Protein AF-A0A377DHK6-F1 (afdb_monomer_lite)

pLDDT: mean 82.57, std 10.31, range [42.84, 93.19]

Secondary structure (DSSP, 8-state):
-----HHHHHHHHTTS---TT--HHHHHHH-THHHHHHHH-HHHHHHHHHHHHHTT---S----TTEEEE-SS-GGGT--EE--TTS-S-EESS-HHHHHHTTPEEEE----HHHHHHHHHHHHHHHHHSS---GGG-----TT-

Organism: Escherichia coli (NCBI:txid562)

InterPro domains:
  IPR004805 Error-prone DNA polymerase/DNA polymerase III subunit alpha DnaE/PolC [PTHR32294] (2-135)
  IPR011708 Bacterial DNA polymerase III, alpha subunit, NTPase domain [PF07733] (2-111)
  IPR041931 Bacterial DNA polymerase III alpha subunit, thumb domain [G3DSA:1.10.10.1600] (1-63)

Structure (mmCIF, N/CA/C/O backbone):
data_AF-A0A377DHK6-F1
#
_entry.id   AF-A0A377DHK6-F1
#
loop_
_atom_site.group_PDB
_atom_site.id
_atom_site.type_symbol
_atom_site.label_atom_id
_atom_site.label_alt_id
_atom_site.label_comp_id
_atom_site.label_asym_id
_atom_site.label_entity_id
_atom_site.label_seq_id
_atom_site.pdbx_PDB_ins_code
_atom_site.Cartn_x
_atom_site.Cartn_y
_atom_site.Cartn_z
_atom_site.occupancy
_atom_site.B_iso_or_equiv
_atom_site.auth_seq_id
_atom_site.auth_comp_id
_atom_site.auth_asym_id
_atom_site.auth_atom_id
_atom_site.pdbx_PDB_model_num
ATOM 1 N N . MET A 1 1 ? -8.309 16.934 11.708 1.00 63.34 1 MET A N 1
ATOM 2 C CA . MET A 1 1 ? -9.734 16.540 11.717 1.00 63.34 1 MET A CA 1
ATOM 3 C C . MET A 1 1 ? -10.319 16.419 13.127 1.00 63.34 1 MET A C 1
ATOM 5 O O . MET A 1 1 ? -11.482 16.742 13.258 1.00 63.34 1 MET A O 1
ATOM 9 N N . LEU A 1 2 ? -9.555 16.073 14.177 1.00 72.62 2 LEU A N 1
ATOM 10 C CA . LEU A 1 2 ? -10.023 16.166 15.582 1.00 72.62 2 LEU A CA 1
ATOM 11 C C . LEU A 1 2 ? -9.327 17.263 16.418 1.00 72.62 2 LEU A C 1
ATOM 13 O O . LEU A 1 2 ? -9.644 17.461 17.578 1.00 72.62 2 LEU A O 1
ATOM 17 N N . GLY A 1 3 ? -8.380 18.004 15.835 1.00 78.56 3 GLY A N 1
ATOM 18 C CA . GLY A 1 3 ? -7.722 19.134 16.505 1.00 78.56 3 GLY A CA 1
ATOM 19 C C . GLY A 1 3 ? -6.631 18.760 17.517 1.00 78.56 3 GLY A C 1
ATOM 20 O O . GLY A 1 3 ? -5.966 19.663 18.016 1.00 78.56 3 GLY A O 1
ATOM 21 N N . HIS A 1 4 ? -6.389 17.471 17.781 1.00 85.56 4 HIS A N 1
ATOM 22 C CA . HIS A 1 4 ? -5.339 17.061 18.717 1.00 85.56 4 HIS A CA 1
ATOM 23 C C . HIS A 1 4 ? -3.921 17.411 18.219 1.00 85.56 4 HIS A C 1
ATOM 25 O O . HIS A 1 4 ? -3.636 17.292 17.019 1.00 85.56 4 HIS A O 1
ATOM 31 N N . PRO A 1 5 ? -2.999 17.777 19.131 1.00 86.50 5 PRO A N 1
ATOM 32 C CA . PRO A 1 5 ? -1.587 17.961 18.811 1.00 86.50 5 PRO A CA 1
ATOM 33 C C . PRO A 1 5 ? -0.941 16.673 18.287 1.00 86.50 5 PRO A C 1
ATOM 35 O O . PRO A 1 5 ? -1.282 15.574 18.725 1.00 86.50 5 PRO A O 1
ATOM 38 N N . TYR A 1 6 ? 0.074 16.801 17.426 1.00 84.06 6 TYR A N 1
ATOM 39 C CA . TYR A 1 6 ? 0.804 15.651 16.871 1.00 84.06 6 TYR A CA 1
ATOM 40 C C . TYR A 1 6 ? 1.307 14.689 17.959 1.00 84.06 6 TYR A C 1
ATOM 42 O O . TYR A 1 6 ? 1.114 13.484 17.850 1.00 84.06 6 TYR A O 1
ATOM 50 N N . GLY A 1 7 ? 1.879 15.215 19.050 1.00 87.44 7 GLY A N 1
ATOM 51 C CA . GLY A 1 7 ? 2.410 14.393 20.144 1.00 87.44 7 GLY A CA 1
ATOM 52 C C . GLY A 1 7 ? 1.355 13.591 20.917 1.00 87.44 7 GLY A C 1
ATOM 53 O O . GLY A 1 7 ? 1.693 12.596 21.554 1.00 87.44 7 GLY A O 1
ATOM 54 N N . PHE A 1 8 ? 0.081 13.991 20.868 1.00 87.44 8 PHE A N 1
ATOM 55 C CA . PHE A 1 8 ? -1.012 13.193 21.426 1.00 87.44 8 PHE A CA 1
ATOM 56 C C . PHE A 1 8 ? -1.277 11.968 20.545 1.00 87.44 8 PHE A C 1
ATOM 58 O O . PHE A 1 8 ? -1.217 10.839 21.024 1.00 87.44 8 PHE A O 1
ATOM 65 N N . VAL A 1 9 ? -1.461 12.187 19.240 1.00 87.56 9 VAL A N 1
ATOM 66 C CA . VAL A 1 9 ? -1.760 11.119 18.272 1.00 87.56 9 VAL A CA 1
ATOM 67 C C . VAL A 1 9 ? -0.579 10.157 18.103 1.00 87.56 9 VAL A C 1
ATOM 69 O O . VAL A 1 9 ? -0.779 8.948 18.043 1.00 87.56 9 VAL A O 1
ATOM 72 N N . ASP A 1 10 ? 0.652 10.674 18.083 1.00 89.62 10 ASP A N 1
ATOM 73 C CA . ASP A 1 10 ? 1.888 9.887 17.951 1.00 89.62 10 ASP A CA 1
ATOM 74 C C . ASP A 1 10 ? 2.115 8.927 19.129 1.00 89.62 10 ASP A C 1
ATOM 76 O O . ASP A 1 10 ? 2.662 7.839 18.968 1.00 89.62 10 ASP A O 1
ATOM 80 N N . ARG A 1 11 ? 1.668 9.304 20.332 1.00 89.31 11 ARG A N 1
ATOM 81 C CA . ARG A 1 11 ? 1.752 8.432 21.509 1.00 89.31 11 ARG A CA 1
ATOM 82 C C . ARG A 1 11 ? 0.839 7.219 21.373 1.00 89.31 11 ARG A C 1
ATOM 84 O O . ARG A 1 11 ? 1.250 6.120 21.717 1.00 89.31 11 ARG A O 1
ATOM 91 N N . ILE A 1 12 ? -0.371 7.429 20.855 1.00 89.75 12 ILE A N 1
ATOM 92 C CA . ILE A 1 12 ? -1.364 6.369 20.654 1.00 89.75 12 ILE A CA 1
ATOM 93 C C . ILE A 1 12 ? -0.943 5.471 19.483 1.00 89.75 12 ILE A C 1
ATOM 95 O O . ILE A 1 12 ? -1.024 4.252 19.585 1.00 89.75 12 ILE A O 1
ATOM 99 N N . SER A 1 13 ? -0.436 6.044 18.384 1.00 89.62 13 SER A N 1
ATOM 100 C CA . SER A 1 13 ? -0.034 5.261 17.206 1.00 89.62 13 SER A CA 1
ATOM 101 C C . SER A 1 13 ? 1.123 4.298 17.483 1.00 89.62 13 SER A C 1
ATOM 103 O O . SER A 1 13 ? 1.161 3.221 16.897 1.00 89.62 13 SER A O 1
ATOM 105 N N . LYS A 1 14 ? 2.036 4.645 18.399 1.00 91.50 14 LYS A N 1
ATOM 106 C CA . LYS A 1 14 ? 3.156 3.783 18.819 1.00 91.50 14 LYS A CA 1
ATOM 107 C C . LYS A 1 14 ? 2.740 2.538 19.601 1.00 91.50 14 LYS A C 1
ATOM 109 O O . LYS A 1 14 ? 3.544 1.619 19.703 1.00 91.50 14 LYS A O 1
ATOM 114 N N . LEU A 1 15 ? 1.523 2.515 20.144 1.00 90.31 15 LEU A N 1
ATOM 115 C CA . LEU A 1 15 ? 0.963 1.343 20.823 1.00 90.31 15 LEU A CA 1
ATOM 116 C C . LEU A 1 15 ? 0.410 0.308 19.833 1.00 90.31 15 LEU A C 1
ATOM 118 O O . LEU A 1 15 ? 0.149 -0.826 20.217 1.00 90.31 15 LEU A O 1
ATOM 122 N N . ILE A 1 16 ? 0.226 0.673 18.559 1.00 91.25 16 ILE A N 1
ATOM 123 C CA . ILE A 1 16 ? -0.193 -0.269 17.521 1.00 91.25 16 ILE A CA 1
ATOM 124 C C . ILE A 1 16 ? 1.032 -1.084 17.076 1.00 91.25 16 ILE A C 1
ATOM 126 O O . ILE A 1 16 ? 1.995 -0.489 16.577 1.00 91.25 16 ILE A O 1
ATOM 130 N N . PRO A 1 17 ? 1.026 -2.424 17.209 1.00 90.00 17 PRO A N 1
ATOM 131 C CA . PRO A 1 17 ? 2.187 -3.218 16.828 1.00 90.00 17 PRO A CA 1
ATOM 132 C C . PRO A 1 17 ? 2.441 -3.182 15.304 1.00 90.00 17 PRO A C 1
ATOM 134 O O . PRO A 1 17 ? 1.503 -3.020 14.516 1.00 90.00 17 PRO A O 1
ATOM 137 N N . PRO A 1 18 ? 3.705 -3.318 14.858 1.00 88.62 18 PRO A N 1
ATOM 138 C CA . PRO A 1 18 ? 4.111 -3.043 13.477 1.00 88.62 18 PRO A CA 1
ATOM 139 C C . PRO A 1 18 ? 3.826 -4.179 12.475 1.00 88.62 18 PRO A C 1
ATOM 141 O O . PRO A 1 18 ? 4.362 -4.152 11.364 1.00 88.62 18 PRO A O 1
ATOM 144 N N . ASP A 1 19 ? 3.032 -5.191 12.833 1.00 87.31 19 ASP A N 1
ATOM 145 C CA . ASP A 1 19 ? 2.834 -6.366 11.983 1.00 87.31 19 ASP A CA 1
ATOM 146 C C . ASP A 1 19 ? 2.132 -6.027 10.651 1.00 87.31 19 ASP A C 1
ATOM 148 O O . ASP A 1 19 ? 1.126 -5.306 10.622 1.00 87.31 19 ASP A O 1
ATOM 152 N N . PRO A 1 20 ? 2.600 -6.576 9.513 1.00 83.38 20 PRO A N 1
ATOM 153 C CA . PRO A 1 20 ? 1.884 -6.464 8.249 1.00 83.38 20 PRO A CA 1
ATOM 154 C C . PRO A 1 20 ? 0.461 -7.031 8.359 1.00 83.38 20 PRO A C 1
ATOM 156 O O . PRO A 1 20 ? 0.260 -8.165 8.791 1.00 83.38 20 PRO A O 1
ATOM 159 N N . GLY A 1 21 ? -0.540 -6.253 7.940 1.00 83.00 21 GLY A N 1
ATOM 160 C CA . GLY A 1 21 ? -1.948 -6.650 8.077 1.00 83.00 21 GLY A CA 1
ATOM 161 C C . GLY A 1 21 ? -2.491 -6.531 9.507 1.00 83.00 21 GLY A C 1
ATOM 162 O O . GLY A 1 21 ? -3.418 -7.268 9.877 1.00 83.00 21 GLY A O 1
ATOM 163 N N . MET A 1 22 ? -1.903 -5.638 10.311 1.00 90.00 22 MET A N 1
ATOM 164 C CA . MET A 1 22 ? -2.448 -5.228 11.601 1.00 90.00 22 MET A CA 1
ATOM 165 C C . MET A 1 22 ? -3.835 -4.598 11.437 1.00 90.00 22 MET A C 1
ATOM 167 O O . MET A 1 22 ? -4.078 -3.836 10.501 1.00 90.00 22 MET A O 1
ATOM 171 N N . THR A 1 23 ? -4.725 -4.911 12.374 1.00 91.88 23 THR A N 1
ATOM 172 C CA . THR A 1 23 ? -6.044 -4.288 12.514 1.00 91.88 23 THR A CA 1
ATOM 173 C C . THR A 1 23 ? -6.222 -3.809 13.948 1.00 91.88 23 THR A C 1
ATOM 175 O O . THR A 1 23 ? -5.558 -4.307 14.857 1.00 91.88 23 THR A O 1
ATOM 178 N N . LEU A 1 24 ? -7.140 -2.876 14.184 1.00 90.25 24 LEU A N 1
ATOM 179 C CA . LEU A 1 24 ? -7.470 -2.379 15.516 1.00 90.25 24 LEU A CA 1
ATOM 180 C C . LEU A 1 24 ? -7.942 -3.513 16.429 1.00 90.25 24 LEU A C 1
ATOM 182 O O . LEU A 1 24 ? -7.587 -3.525 17.600 1.00 90.25 24 LEU A O 1
ATOM 186 N N . ALA A 1 25 ? -8.676 -4.499 15.905 1.00 90.88 25 ALA A N 1
ATOM 187 C CA . ALA A 1 25 ? -9.071 -5.678 16.678 1.00 90.88 25 ALA A CA 1
ATOM 188 C C . ALA A 1 25 ? -7.851 -6.470 17.188 1.00 90.88 25 ALA A C 1
ATOM 190 O O . ALA A 1 25 ? -7.747 -6.732 18.381 1.00 90.88 25 ALA A O 1
ATOM 191 N N . LYS A 1 26 ? -6.889 -6.773 16.305 1.00 91.44 26 LYS A N 1
ATOM 192 C CA . LYS A 1 26 ? -5.652 -7.476 16.684 1.00 91.44 26 LYS A CA 1
ATOM 193 C C . LYS A 1 26 ? -4.786 -6.644 17.627 1.00 91.44 26 LYS A C 1
ATOM 195 O O . LYS A 1 26 ? -4.204 -7.187 18.557 1.00 91.44 26 LYS A O 1
ATOM 200 N N . ALA A 1 27 ? -4.715 -5.333 17.403 1.00 92.19 27 ALA A N 1
ATOM 201 C CA . ALA A 1 27 ? -3.949 -4.434 18.254 1.00 92.19 27 ALA A CA 1
ATOM 202 C C . ALA A 1 27 ? -4.494 -4.431 19.692 1.00 92.19 27 ALA A C 1
ATOM 204 O O . ALA A 1 27 ? -3.711 -4.538 20.629 1.00 92.19 27 ALA A O 1
ATOM 205 N N . PHE A 1 28 ? -5.821 -4.397 19.868 1.00 92.44 28 PHE A N 1
ATOM 206 C CA . PHE A 1 28 ? -6.471 -4.457 21.185 1.00 92.44 28 PHE A CA 1
ATOM 207 C C . PHE A 1 28 ? -6.230 -5.776 21.934 1.00 92.44 28 PHE A C 1
ATOM 209 O O . PHE A 1 28 ? -6.220 -5.777 23.161 1.00 92.44 28 PHE A O 1
ATOM 216 N N . GLU A 1 29 ? -6.047 -6.887 21.219 1.00 92.31 29 GLU A N 1
ATOM 217 C CA . GLU A 1 29 ? -5.689 -8.176 21.827 1.00 92.31 29 GLU A CA 1
ATOM 218 C C . GLU A 1 29 ? -4.194 -8.263 22.173 1.00 92.31 29 GLU A C 1
ATOM 220 O O . GLU A 1 29 ? -3.822 -8.922 23.143 1.00 92.31 29 GLU A O 1
ATOM 225 N N . ALA A 1 30 ? -3.337 -7.609 21.385 1.00 91.12 30 ALA A N 1
ATOM 226 C CA . ALA A 1 30 ? -1.885 -7.690 21.515 1.00 91.12 30 ALA A CA 1
ATOM 227 C C . ALA A 1 30 ? -1.287 -6.689 22.520 1.00 91.12 30 ALA A C 1
ATOM 229 O O . ALA A 1 30 ? -0.279 -7.006 23.150 1.00 91.12 30 ALA A O 1
ATOM 230 N N . GLU A 1 31 ? -1.878 -5.499 22.671 1.00 92.50 31 GLU A N 1
ATOM 231 C CA . GLU A 1 31 ? -1.394 -4.438 23.563 1.00 92.50 31 GLU A CA 1
ATOM 232 C C . GLU A 1 31 ? -2.435 -4.126 24.655 1.00 92.50 31 GLU A C 1
ATOM 234 O O . GLU A 1 31 ? -3.411 -3.418 24.390 1.00 92.50 31 GLU A O 1
ATOM 239 N N . PRO A 1 32 ? -2.231 -4.606 25.898 1.00 91.50 32 PRO A N 1
ATOM 240 C CA . PRO A 1 32 ? -3.147 -4.374 27.018 1.00 91.50 32 PRO A CA 1
ATOM 241 C C . PRO A 1 32 ? -3.370 -2.896 27.362 1.00 91.50 32 PRO A C 1
ATOM 243 O O . PRO A 1 32 ? -4.437 -2.546 27.862 1.00 91.50 32 PRO A O 1
ATOM 246 N N . GLN A 1 33 ? -2.410 -2.013 27.058 1.00 91.94 33 GLN A N 1
ATOM 247 C CA . GLN A 1 33 ? -2.572 -0.576 27.295 1.00 91.94 33 GLN A CA 1
ATOM 248 C C . GLN A 1 33 ? -3.651 0.052 26.406 1.00 91.94 33 GLN A C 1
ATOM 250 O O . GLN A 1 33 ? -4.223 1.063 26.798 1.00 91.94 33 GLN A O 1
ATOM 255 N N . LEU A 1 34 ? -3.952 -0.514 25.227 1.00 91.56 34 LEU A N 1
ATOM 256 C CA . LEU A 1 34 ? -4.963 0.037 24.314 1.00 91.56 34 LEU A CA 1
ATOM 257 C C . LEU A 1 34 ? -6.381 0.003 24.914 1.00 91.56 34 LEU A C 1
ATOM 259 O O . LEU A 1 34 ? -7.026 1.054 24.919 1.00 91.56 34 LEU A O 1
ATOM 263 N N . PRO A 1 35 ? -6.873 -1.132 25.455 1.00 93.06 35 PRO A N 1
ATOM 264 C CA . PRO A 1 35 ? -8.108 -1.158 26.235 1.00 93.06 35 PRO A CA 1
ATOM 265 C C . PRO A 1 35 ? -8.109 -0.187 27.422 1.00 93.06 35 PRO A C 1
ATOM 267 O O . PRO A 1 35 ? -9.113 0.481 27.656 1.00 93.06 35 PRO A O 1
ATOM 270 N N . GLU A 1 36 ? -6.994 -0.076 28.151 1.00 93.19 36 GLU A N 1
ATOM 271 C CA . GLU A 1 36 ? -6.901 0.799 29.327 1.00 93.19 36 GLU A CA 1
ATOM 272 C C . GLU A 1 36 ? -7.093 2.273 28.956 1.00 93.19 36 GLU A C 1
ATOM 274 O O . GLU A 1 36 ? -7.918 2.958 29.559 1.00 93.19 36 GLU A O 1
ATOM 279 N N . ILE A 1 37 ? -6.383 2.763 27.934 1.00 92.56 37 ILE A N 1
ATOM 280 C CA . ILE A 1 37 ? -6.517 4.158 27.489 1.00 92.56 37 ILE A CA 1
ATOM 281 C C . ILE A 1 37 ? -7.845 4.424 26.777 1.00 92.56 37 ILE A C 1
ATOM 283 O O . ILE A 1 37 ? -8.326 5.552 26.802 1.00 92.56 37 ILE A O 1
ATOM 287 N N . TYR A 1 38 ? -8.440 3.404 26.153 1.00 93.00 38 TYR A N 1
ATOM 288 C CA . TYR A 1 38 ? -9.746 3.515 25.505 1.00 93.00 38 TYR A CA 1
ATOM 289 C C . TYR A 1 38 ? -10.867 3.754 26.523 1.00 93.00 38 TYR A C 1
ATOM 291 O O . TYR A 1 38 ? -11.769 4.545 26.260 1.00 93.00 38 TYR A O 1
ATOM 299 N N . GLU A 1 39 ? -10.805 3.103 27.687 1.00 92.69 39 GLU A N 1
ATOM 300 C CA . GLU A 1 39 ? -11.787 3.300 28.760 1.00 92.69 39 GLU A CA 1
ATOM 301 C C . GLU A 1 39 ? -11.460 4.507 29.655 1.00 92.69 39 GLU A C 1
ATOM 303 O O . GLU A 1 39 ? -12.364 5.110 30.232 1.00 92.69 39 GLU A O 1
ATOM 308 N N . ALA A 1 40 ? -10.180 4.873 29.785 1.00 92.56 40 ALA A N 1
ATOM 309 C CA . ALA A 1 40 ? -9.750 5.965 30.658 1.00 92.56 40 ALA A CA 1
ATOM 310 C C . ALA A 1 40 ? -9.899 7.367 30.040 1.00 92.56 40 ALA A C 1
ATOM 312 O O . ALA A 1 40 ? -10.007 8.341 30.786 1.00 92.56 40 ALA A O 1
ATOM 313 N N . ASP A 1 41 ? -9.875 7.488 28.709 1.00 91.94 41 ASP A N 1
ATOM 314 C CA . ASP A 1 41 ? -9.816 8.774 28.009 1.00 91.94 41 ASP A CA 1
ATOM 315 C C . ASP A 1 41 ? -10.868 8.861 26.883 1.00 91.94 41 ASP A C 1
ATOM 317 O O . ASP A 1 41 ? -10.805 8.165 25.866 1.00 91.94 41 ASP A O 1
ATOM 321 N N . GLU A 1 42 ? -11.843 9.759 27.056 1.00 91.44 42 GLU A N 1
ATOM 322 C CA . GLU A 1 42 ? -12.922 10.009 26.088 1.00 91.44 42 GLU A CA 1
ATOM 323 C C . GLU A 1 42 ? -12.407 10.540 24.734 1.00 91.44 42 GLU A C 1
ATOM 325 O O . GLU A 1 42 ? -12.994 10.240 23.691 1.00 91.44 42 GLU A O 1
ATOM 330 N N . GLU A 1 43 ? -11.295 11.286 24.704 1.00 89.06 43 GLU A N 1
ATOM 331 C CA . GLU A 1 43 ? -10.686 11.739 23.446 1.00 89.06 43 GLU A CA 1
ATOM 332 C C . GLU A 1 43 ? -10.093 10.550 22.675 1.00 89.06 43 GLU A C 1
ATOM 334 O O . GLU A 1 43 ? -10.267 10.436 21.456 1.00 89.06 43 GLU A O 1
ATOM 339 N N . VAL A 1 44 ? -9.438 9.623 23.383 1.00 90.38 44 VAL A N 1
ATOM 340 C CA . VAL A 1 44 ? -8.890 8.389 22.795 1.00 90.38 44 VAL A CA 1
ATOM 341 C C . VAL A 1 44 ? -10.009 7.490 22.281 1.00 90.38 44 VAL A C 1
ATOM 343 O O . VAL A 1 44 ? -9.920 6.964 21.168 1.00 90.38 44 VAL A O 1
ATOM 346 N N . LYS A 1 45 ? -11.092 7.358 23.048 1.00 92.56 45 LYS A N 1
ATOM 347 C CA . LYS A 1 45 ? -12.282 6.604 22.657 1.00 92.56 45 LYS A CA 1
ATOM 348 C C . LYS A 1 45 ? -12.890 7.118 21.356 1.00 92.56 45 LYS A C 1
ATOM 350 O O . LYS A 1 45 ? -13.058 6.347 20.410 1.00 92.56 45 LYS A O 1
ATOM 355 N N . ALA A 1 46 ? -13.132 8.427 21.266 1.00 90.56 46 ALA A N 1
ATOM 356 C CA . ALA A 1 46 ? -13.666 9.058 20.061 1.00 90.56 46 ALA A CA 1
ATOM 357 C C . ALA A 1 46 ? -12.747 8.861 18.842 1.00 90.56 46 ALA A C 1
ATOM 359 O O . ALA A 1 46 ? -13.221 8.602 17.730 1.00 90.56 46 ALA A O 1
ATOM 360 N N . LEU A 1 47 ? -11.428 8.942 19.046 1.00 90.19 47 LEU A N 1
ATOM 361 C CA . LEU A 1 47 ? -10.433 8.702 18.003 1.00 90.19 47 LEU A CA 1
ATOM 362 C C . LEU A 1 47 ? -10.482 7.254 17.498 1.00 90.19 47 LEU A C 1
ATOM 364 O O . LEU A 1 47 ? -10.531 7.034 16.285 1.00 90.19 47 LEU A O 1
ATOM 368 N N . ILE A 1 48 ? -10.490 6.273 18.403 1.00 90.56 48 ILE A N 1
ATOM 369 C CA . ILE A 1 48 ? -10.483 4.847 18.053 1.00 90.56 48 ILE A CA 1
ATOM 370 C C . ILE A 1 48 ? -11.807 4.430 17.407 1.00 90.56 48 ILE A C 1
ATOM 372 O O . ILE A 1 48 ? -11.796 3.706 16.411 1.00 90.56 48 ILE A O 1
ATOM 376 N N . ASP A 1 49 ? -12.944 4.919 17.895 1.00 91.00 49 ASP A N 1
ATOM 377 C CA . ASP A 1 49 ? -14.251 4.619 17.305 1.00 91.00 49 ASP A CA 1
ATOM 378 C C . ASP A 1 49 ? -14.374 5.167 15.879 1.00 91.00 49 ASP A C 1
ATOM 380 O O . ASP A 1 49 ? -14.951 4.518 15.000 1.00 91.00 49 ASP A O 1
ATOM 384 N N . MET A 1 50 ? -13.792 6.340 15.615 1.00 87.88 50 MET A N 1
ATOM 385 C CA . MET A 1 50 ? -13.709 6.870 14.258 1.00 87.88 50 MET A CA 1
ATOM 386 C C . MET A 1 50 ? -12.740 6.053 13.395 1.00 87.88 50 MET A C 1
ATOM 388 O O . MET A 1 50 ? -13.049 5.755 12.241 1.00 87.88 50 MET A O 1
ATOM 392 N N . ALA A 1 51 ? -11.595 5.647 13.950 1.00 88.81 51 ALA A N 1
ATOM 393 C CA . ALA A 1 51 ? -10.619 4.817 13.251 1.00 88.81 51 ALA A CA 1
ATOM 394 C C . ALA A 1 51 ? -11.206 3.453 12.850 1.00 88.81 51 ALA A C 1
ATOM 396 O O . ALA A 1 51 ? -11.004 3.026 11.718 1.00 88.81 51 ALA A O 1
ATOM 397 N N . ARG A 1 52 ? -12.019 2.820 13.709 1.00 88.94 52 ARG A N 1
ATOM 398 C CA . ARG A 1 52 ? -12.729 1.560 13.405 1.00 88.94 52 ARG A CA 1
ATOM 399 C C . ARG A 1 52 ? -13.655 1.674 12.197 1.00 88.94 52 ARG A C 1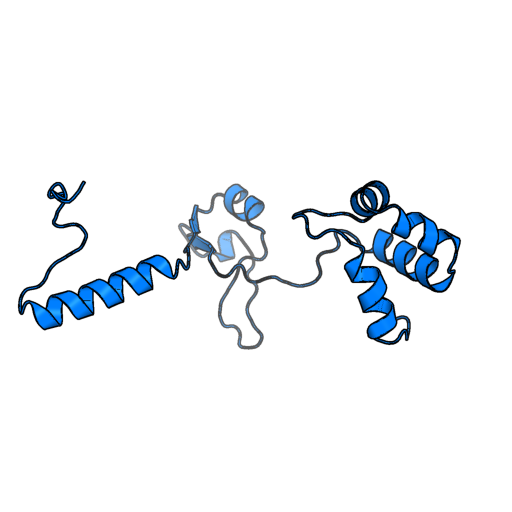
ATOM 401 O O . ARG A 1 52 ? -13.756 0.735 11.420 1.00 88.94 52 ARG A O 1
ATOM 408 N N . LYS A 1 53 ? -14.312 2.822 12.007 1.00 87.94 53 LYS A N 1
ATOM 409 C CA . LYS A 1 53 ? -15.187 3.058 10.843 1.00 87.94 53 LYS A CA 1
ATOM 410 C C . LYS A 1 53 ? -14.414 3.275 9.542 1.00 87.94 53 LYS A C 1
ATOM 412 O O . LYS A 1 53 ? -14.985 3.117 8.469 1.00 87.94 53 LYS A O 1
ATOM 417 N N . LEU A 1 54 ? -13.152 3.690 9.639 1.00 86.44 54 LEU A N 1
ATOM 418 C CA . LEU A 1 54 ? -12.286 3.995 8.498 1.00 86.44 54 LEU A CA 1
ATOM 419 C C . LEU A 1 54 ? -11.256 2.892 8.218 1.00 86.44 54 LEU A C 1
ATOM 421 O O . LEU A 1 54 ? -10.543 2.961 7.215 1.00 86.44 54 LEU A O 1
ATOM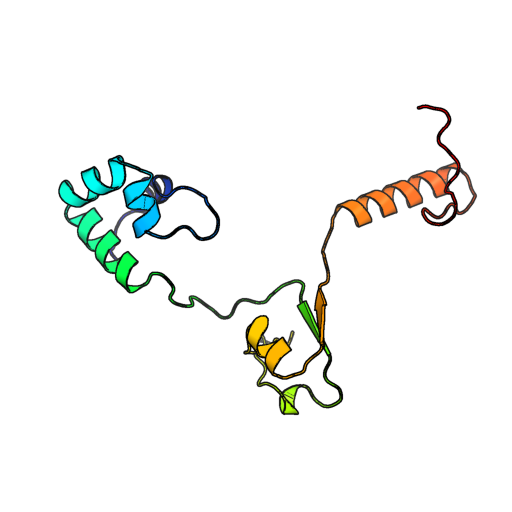 425 N N . GLU A 1 55 ? -11.159 1.884 9.082 1.00 88.38 55 GLU A N 1
ATOM 426 C CA . GLU A 1 55 ? -10.278 0.743 8.883 1.00 88.38 55 GLU A CA 1
ATOM 427 C C . GLU A 1 55 ? -10.652 -0.002 7.595 1.00 88.38 55 GLU A C 1
ATOM 429 O O . GLU A 1 55 ? -11.813 -0.315 7.344 1.00 88.38 55 GLU A O 1
ATOM 434 N N . GLY A 1 56 ? -9.653 -0.258 6.749 1.00 79.94 56 GLY A N 1
ATOM 435 C CA . GLY A 1 56 ? -9.845 -0.921 5.457 1.00 79.94 56 GLY A CA 1
ATOM 436 C C . GLY A 1 56 ? -10.324 -0.010 4.321 1.00 79.94 56 GLY A C 1
ATOM 437 O O . GLY A 1 56 ? -10.437 -0.478 3.190 1.00 79.94 56 GLY A O 1
ATOM 438 N N . VAL A 1 57 ? -10.557 1.284 4.564 1.00 84.00 57 VAL A N 1
ATOM 439 C CA . VAL A 1 57 ? -10.937 2.224 3.499 1.00 84.00 57 VAL A CA 1
ATOM 440 C C . VAL A 1 57 ? -9.724 2.573 2.631 1.00 84.00 57 VAL A C 1
ATOM 442 O O . VAL A 1 57 ? -8.656 2.947 3.123 1.00 84.00 57 VAL A O 1
ATOM 445 N N . THR A 1 58 ? -9.892 2.488 1.310 1.00 75.69 58 THR A N 1
ATOM 446 C CA . THR A 1 58 ? -8.859 2.863 0.340 1.00 75.69 58 THR A CA 1
ATOM 447 C C . THR A 1 58 ? -8.570 4.362 0.426 1.00 75.69 58 THR A C 1
ATOM 449 O O . THR A 1 58 ? -9.441 5.192 0.180 1.00 75.69 58 THR A O 1
ATOM 452 N N . ARG A 1 59 ? -7.331 4.718 0.781 1.00 73.12 59 ARG A N 1
ATOM 453 C CA . ARG A 1 59 ? -6.951 6.112 1.054 1.00 73.12 59 ARG A CA 1
ATOM 454 C C . ARG A 1 59 ? -6.737 6.944 -0.206 1.00 73.12 59 ARG A C 1
ATOM 456 O O . ARG A 1 59 ? -7.192 8.073 -0.245 1.00 73.12 59 ARG A O 1
ATOM 463 N N . ASN A 1 60 ? -5.998 6.417 -1.180 1.00 69.81 60 ASN A N 1
ATOM 464 C CA . ASN A 1 60 ? -5.603 7.102 -2.414 1.00 69.81 60 ASN A CA 1
ATOM 465 C C . ASN A 1 60 ? -5.318 6.062 -3.507 1.00 69.81 60 ASN A C 1
ATOM 467 O O . ASN A 1 60 ? -5.029 4.905 -3.194 1.00 69.81 60 ASN A O 1
ATOM 471 N N . ALA A 1 61 ? -5.303 6.491 -4.772 1.00 66.38 61 ALA A N 1
ATOM 472 C CA . ALA A 1 61 ? -4.753 5.691 -5.863 1.00 66.38 61 ALA A CA 1
ATOM 473 C C . ALA A 1 61 ? -3.244 5.473 -5.634 1.00 66.38 61 ALA A C 1
ATOM 475 O O . ALA A 1 61 ? -2.442 6.406 -5.713 1.00 66.38 61 ALA A O 1
ATOM 476 N N . GLY A 1 62 ? -2.855 4.244 -5.294 1.00 60.91 62 GLY A N 1
ATOM 477 C CA . GLY A 1 62 ? -1.460 3.865 -5.092 1.00 60.91 62 GLY A CA 1
ATOM 478 C C . GLY A 1 62 ? -0.816 3.424 -6.403 1.00 60.91 62 GLY A C 1
ATOM 479 O O . GLY A 1 62 ? -1.289 2.488 -7.040 1.00 60.91 62 GLY A O 1
ATOM 480 N N . LYS A 1 63 ? 0.295 4.055 -6.800 1.00 64.31 63 LYS A N 1
ATOM 481 C CA . LYS A 1 63 ? 1.126 3.551 -7.904 1.00 64.31 63 LYS A CA 1
ATOM 482 C C . LYS A 1 63 ? 1.949 2.359 -7.400 1.00 64.31 63 LYS A C 1
ATOM 484 O O . LYS A 1 63 ? 2.755 2.513 -6.483 1.00 64.31 63 LYS A O 1
ATOM 489 N N . HIS A 1 64 ? 1.777 1.176 -7.992 1.00 66.75 64 HIS A N 1
ATOM 490 C CA . HIS A 1 64 ? 2.653 0.039 -7.712 1.00 66.75 64 HIS A CA 1
ATOM 491 C C . HIS A 1 64 ? 3.963 0.210 -8.490 1.00 66.75 64 HIS A C 1
ATOM 493 O O . HIS A 1 64 ? 3.993 0.057 -9.706 1.00 66.75 64 HIS A O 1
ATOM 499 N N . ALA A 1 65 ? 5.049 0.544 -7.791 1.00 57.25 65 ALA A N 1
ATOM 500 C CA . ALA A 1 65 ? 6.320 0.931 -8.409 1.00 57.25 65 ALA A CA 1
ATOM 501 C C . ALA A 1 65 ? 7.028 -0.183 -9.216 1.00 57.25 65 ALA A C 1
ATOM 503 O O . ALA A 1 65 ? 8.034 0.103 -9.860 1.00 57.25 65 ALA A O 1
ATOM 504 N N . GLY A 1 66 ? 6.536 -1.428 -9.181 1.00 64.50 66 GLY A N 1
ATOM 505 C CA . GLY A 1 66 ? 7.190 -2.577 -9.816 1.00 64.50 66 GLY A CA 1
ATOM 506 C C . GLY A 1 66 ? 6.362 -3.352 -10.842 1.00 64.50 66 GLY A C 1
ATOM 507 O O . GLY A 1 66 ? 6.935 -4.152 -11.565 1.00 64.50 66 GLY A O 1
ATOM 508 N N . GLY A 1 67 ? 5.049 -3.150 -10.954 1.00 75.81 67 GLY A N 1
ATOM 509 C CA . GLY A 1 67 ? 4.210 -4.000 -11.812 1.00 75.81 67 GLY A CA 1
ATOM 510 C C . GLY A 1 67 ? 3.968 -3.379 -13.180 1.00 75.81 67 GLY A C 1
ATOM 511 O O . GLY A 1 67 ? 3.431 -2.278 -13.259 1.00 75.81 67 GLY A O 1
ATOM 512 N N . VAL A 1 68 ? 4.305 -4.096 -14.249 1.00 85.88 68 VAL A N 1
ATOM 513 C CA . VAL A 1 68 ? 3.927 -3.745 -15.625 1.00 85.88 68 VAL A CA 1
ATOM 514 C C . VAL A 1 68 ? 2.992 -4.807 -16.173 1.00 85.88 68 VAL A C 1
ATOM 516 O O . VAL A 1 68 ? 3.206 -5.999 -15.980 1.00 85.88 68 VAL A O 1
ATOM 519 N N . VAL A 1 69 ? 1.957 -4.368 -16.875 1.00 87.31 69 VAL A N 1
ATOM 520 C CA . VAL A 1 69 ? 0.936 -5.235 -17.459 1.00 87.31 69 VAL A CA 1
ATOM 521 C C . VAL A 1 69 ? 1.044 -5.164 -18.978 1.00 87.31 69 VAL A C 1
ATOM 523 O O . VAL A 1 69 ? 1.199 -4.075 -19.531 1.00 87.31 69 VAL A O 1
ATOM 526 N N . ILE A 1 70 ? 0.969 -6.312 -19.652 1.00 88.69 70 ILE A N 1
ATOM 527 C CA . ILE A 1 70 ? 1.019 -6.407 -21.114 1.00 88.69 70 ILE A CA 1
ATOM 528 C C . ILE A 1 70 ? -0.303 -6.984 -21.622 1.00 88.69 70 ILE A C 1
ATOM 530 O O . ILE A 1 70 ? -0.693 -8.093 -21.254 1.00 88.69 70 ILE A O 1
ATOM 534 N N . ALA A 1 71 ? -0.977 -6.220 -22.482 1.00 89.25 71 ALA A N 1
ATOM 535 C CA . ALA A 1 71 ? -2.197 -6.621 -23.174 1.00 89.25 71 ALA A CA 1
ATOM 536 C C . ALA A 1 71 ? -1.890 -7.025 -24.630 1.00 89.25 71 ALA A C 1
ATOM 538 O O . ALA A 1 71 ? -0.959 -6.479 -25.227 1.00 89.25 71 ALA A O 1
ATOM 539 N N . PRO A 1 72 ? -2.667 -7.947 -25.229 1.00 89.19 72 PRO A N 1
ATOM 540 C CA . PRO A 1 72 ? -2.509 -8.324 -26.637 1.00 89.19 72 PRO A CA 1
ATOM 541 C C . PRO A 1 72 ? -2.961 -7.218 -27.609 1.00 89.19 72 PRO A C 1
ATOM 543 O O . PRO A 1 72 ? -2.512 -7.183 -28.753 1.00 89.19 72 PRO A O 1
ATOM 546 N N . THR A 1 73 ? -3.838 -6.313 -27.163 1.00 91.06 73 THR A N 1
ATOM 547 C CA . THR A 1 73 ? -4.290 -5.118 -27.895 1.00 91.06 73 THR A CA 1
ATOM 548 C C . THR A 1 73 ? -4.133 -3.873 -27.012 1.00 91.06 73 THR A C 1
ATOM 550 O O . THR A 1 73 ? -3.275 -3.844 -26.127 1.00 91.06 73 THR A O 1
ATOM 553 N N . LYS A 1 74 ? -4.904 -2.802 -27.244 1.00 90.44 74 LYS A N 1
ATOM 554 C CA . LYS A 1 74 ? -4.813 -1.597 -26.413 1.00 90.44 74 LYS A CA 1
ATOM 555 C C . LYS A 1 74 ? -5.261 -1.933 -24.993 1.00 90.44 74 LYS A C 1
ATOM 557 O O . LYS A 1 74 ? -6.301 -2.545 -24.794 1.00 90.44 74 LYS A O 1
ATOM 562 N N . ILE A 1 75 ? -4.518 -1.464 -23.993 1.00 86.94 75 ILE A N 1
ATOM 563 C CA . ILE A 1 75 ? -4.854 -1.708 -22.579 1.00 86.94 75 ILE A CA 1
ATOM 564 C C . ILE A 1 75 ? -6.247 -1.175 -22.199 1.00 86.94 75 ILE A C 1
ATOM 566 O O . ILE A 1 75 ? -6.925 -1.760 -21.360 1.00 86.94 75 ILE A O 1
ATOM 570 N N . THR A 1 76 ? -6.710 -0.122 -22.880 1.00 87.75 76 THR A N 1
ATOM 571 C CA . THR A 1 76 ? -8.050 0.463 -22.720 1.00 87.75 76 THR A CA 1
ATOM 572 C C . THR A 1 76 ? -9.185 -0.461 -23.153 1.00 87.75 76 THR A C 1
ATOM 574 O O . THR A 1 76 ? -10.325 -0.209 -22.783 1.00 87.75 76 THR A O 1
ATOM 577 N N . ASP A 1 77 ? -8.891 -1.514 -23.923 1.00 87.50 77 ASP A N 1
ATOM 578 C CA . ASP A 1 77 ? -9.873 -2.538 -24.291 1.00 87.50 77 ASP A CA 1
ATOM 579 C C . ASP A 1 77 ? -10.195 -3.453 -23.089 1.00 87.50 77 ASP A C 1
ATOM 581 O O . ASP A 1 77 ? -11.224 -4.124 -23.085 1.00 87.50 77 ASP A O 1
ATOM 585 N N . PHE A 1 78 ? -9.328 -3.465 -22.066 1.00 85.06 78 PHE A N 1
ATOM 586 C CA . PHE A 1 78 ? -9.419 -4.339 -20.893 1.00 85.06 78 PHE A CA 1
ATOM 587 C C . PHE A 1 78 ? -9.663 -3.575 -19.589 1.00 85.06 78 PHE A C 1
ATOM 589 O O . PHE A 1 78 ? -10.416 -4.049 -18.743 1.00 85.06 78 PHE A O 1
ATOM 596 N N . ALA A 1 79 ? -9.028 -2.412 -19.398 1.00 85.25 79 ALA A N 1
ATOM 597 C CA . ALA A 1 79 ? -9.129 -1.647 -18.158 1.00 85.25 79 ALA A CA 1
ATOM 598 C C . ALA A 1 79 ? -9.018 -0.129 -18.388 1.00 85.25 79 ALA A C 1
ATOM 600 O O . ALA A 1 79 ? -8.208 0.318 -19.209 1.00 85.25 79 ALA A O 1
ATOM 601 N N . PRO A 1 80 ? -9.765 0.693 -17.626 1.00 87.62 80 PRO A N 1
ATOM 602 C CA . PRO A 1 80 ? -9.515 2.125 -17.575 1.00 87.62 80 PRO A CA 1
ATOM 603 C C . PRO A 1 80 ? -8.166 2.417 -16.905 1.00 87.62 80 PRO A C 1
ATOM 605 O O . PRO A 1 80 ? -7.695 1.685 -16.026 1.00 87.62 80 PRO A O 1
ATOM 608 N N . LEU A 1 81 ? -7.549 3.521 -17.327 1.00 87.69 81 LEU A N 1
ATOM 609 C CA . LEU A 1 81 ? -6.252 3.966 -16.832 1.00 87.69 81 LEU A CA 1
ATOM 6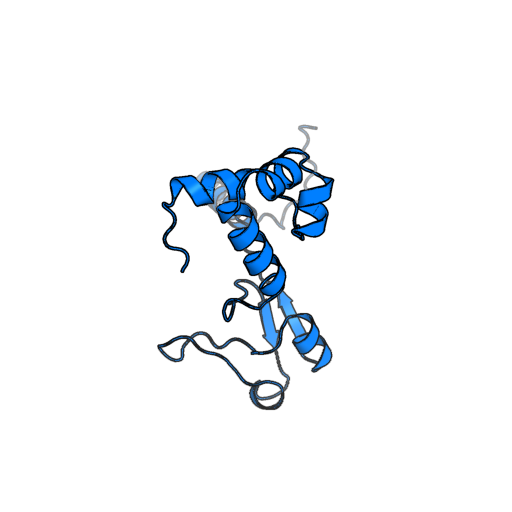10 C C . LEU A 1 81 ? -6.397 5.171 -15.900 1.00 87.69 81 LEU A C 1
ATOM 612 O O . LEU A 1 81 ? -7.242 6.042 -16.098 1.00 87.69 81 LEU A O 1
ATOM 616 N N . TYR A 1 82 ? -5.534 5.224 -14.895 1.00 86.06 82 TYR A N 1
ATOM 617 C CA . TYR A 1 82 ? -5.241 6.408 -14.102 1.00 86.06 82 TYR A CA 1
ATOM 618 C C . TYR A 1 82 ? -3.870 6.948 -14.519 1.00 86.06 82 TYR A C 1
ATOM 620 O O . TYR A 1 82 ? -2.930 6.176 -14.699 1.00 86.06 82 TYR A O 1
ATOM 628 N N . CYS A 1 83 ? -3.742 8.263 -14.655 1.00 85.06 83 CYS A N 1
ATOM 629 C CA . CYS A 1 83 ? -2.472 8.935 -14.928 1.00 85.06 83 CYS A CA 1
ATOM 630 C C . CYS A 1 83 ? -2.196 9.964 -13.828 1.00 85.06 83 CYS A C 1
ATOM 632 O O . CYS A 1 83 ? -3.099 10.325 -13.073 1.00 85.06 83 CYS A O 1
ATOM 634 N N . ASP A 1 84 ? -0.955 10.437 -13.718 1.00 85.44 84 ASP A N 1
ATOM 635 C CA . ASP A 1 84 ? -0.689 11.611 -12.876 1.00 85.44 84 ASP A CA 1
ATOM 636 C C . ASP A 1 84 ? -1.284 12.904 -13.451 1.00 85.44 84 ASP A C 1
ATOM 638 O O . ASP A 1 84 ? -1.887 12.915 -14.523 1.00 85.44 84 ASP A O 1
ATOM 642 N N . GLU A 1 85 ? -1.116 13.999 -12.707 1.00 83.31 85 GLU A N 1
ATOM 643 C CA . GLU A 1 85 ? -1.627 15.331 -13.049 1.00 83.31 85 GLU A CA 1
ATOM 644 C C . GLU A 1 85 ? -1.140 15.831 -14.420 1.00 83.31 85 GLU A C 1
ATOM 646 O O . GLU A 1 85 ? -1.834 16.607 -15.072 1.00 83.31 85 GLU A O 1
ATOM 651 N N . GLU A 1 86 ? 0.019 15.356 -14.889 1.00 87.81 86 GLU A N 1
ATOM 652 C CA . GLU A 1 86 ? 0.571 15.675 -16.211 1.00 87.81 86 GLU A CA 1
ATOM 653 C C . GLU A 1 86 ? 0.092 14.711 -17.315 1.00 87.81 86 GLU A C 1
ATOM 655 O O . GLU A 1 86 ? 0.512 14.828 -18.468 1.00 87.81 86 GLU A O 1
ATOM 660 N N . GLY A 1 87 ? -0.758 13.733 -16.986 1.00 82.19 87 GLY A N 1
ATOM 661 C CA . GLY A 1 87 ? -1.225 12.700 -17.911 1.00 82.19 87 GLY A CA 1
ATOM 662 C C . GLY A 1 87 ? -0.165 11.649 -18.256 1.00 82.19 87 GLY A C 1
ATOM 663 O O . GLY A 1 87 ? -0.349 10.876 -19.199 1.00 82.19 87 GLY A O 1
ATOM 664 N N . LYS A 1 88 ? 0.945 11.602 -17.515 1.00 83.31 88 LYS A N 1
ATOM 665 C CA . LYS A 1 88 ? 2.040 10.649 -17.707 1.00 83.31 88 LYS A CA 1
ATOM 666 C C . LYS A 1 88 ? 1.855 9.445 -16.777 1.00 83.31 88 LYS A C 1
ATOM 668 O O . LYS A 1 88 ? 0.992 9.416 -15.899 1.00 83.31 88 LYS A O 1
ATOM 673 N N . HIS A 1 89 ? 2.671 8.415 -17.011 1.00 83.88 89 HIS A N 1
ATOM 674 C CA . HIS A 1 89 ? 2.736 7.202 -16.188 1.00 83.88 89 HIS A CA 1
ATOM 675 C C . HIS A 1 89 ? 1.369 6.516 -15.975 1.00 83.88 89 HIS A C 1
ATOM 677 O O . HIS A 1 89 ? 0.872 6.491 -14.845 1.00 83.88 89 HIS A O 1
ATOM 683 N N . PRO A 1 90 ? 0.769 5.952 -17.041 1.00 86.00 90 PRO A N 1
ATOM 684 C CA . PRO A 1 90 ? -0.512 5.268 -16.941 1.00 86.00 90 PRO A CA 1
ATOM 685 C C . PRO A 1 90 ? -0.404 4.031 -16.045 1.00 86.00 90 PRO A C 1
ATOM 687 O O . PRO A 1 90 ? 0.497 3.207 -16.208 1.00 86.00 90 PRO A O 1
ATOM 690 N N . VAL A 1 91 ? -1.350 3.888 -15.126 1.00 87.81 91 VAL A N 1
ATOM 691 C CA . VAL A 1 91 ? -1.535 2.706 -14.280 1.00 87.81 91 VAL A CA 1
ATOM 692 C C . VAL A 1 91 ? -2.959 2.188 -14.443 1.00 87.81 91 VAL A C 1
ATOM 694 O O . VAL A 1 91 ? -3.886 2.963 -14.678 1.00 87.81 91 VAL A O 1
ATOM 697 N N . THR A 1 92 ? -3.150 0.877 -14.346 1.00 85.56 92 THR A N 1
ATOM 698 C CA . THR A 1 92 ? -4.489 0.278 -14.379 1.00 85.56 92 THR A CA 1
ATOM 699 C C . THR A 1 92 ? -5.263 0.678 -13.126 1.00 85.56 92 THR A C 1
ATOM 701 O O . THR A 1 92 ? -4.691 0.726 -12.039 1.00 85.56 92 THR A O 1
ATOM 704 N N . GLN A 1 93 ? -6.562 0.960 -13.256 1.00 84.44 93 GLN A N 1
ATOM 705 C CA . GLN A 1 93 ? -7.415 1.204 -12.081 1.00 84.44 93 GLN A CA 1
ATOM 706 C C . GLN A 1 93 ? -7.766 -0.083 -11.320 1.00 84.44 93 GLN A C 1
ATOM 708 O O . GLN A 1 93 ? -8.191 -0.016 -10.171 1.00 84.44 93 GLN A O 1
ATOM 713 N N . PHE A 1 94 ? -7.580 -1.239 -11.955 1.00 83.38 94 PHE A N 1
ATOM 714 C CA . PHE A 1 94 ? -7.689 -2.547 -11.322 1.00 83.38 94 PHE A CA 1
ATOM 715 C C . PHE A 1 94 ? -6.472 -2.846 -10.453 1.00 83.38 94 PHE A C 1
ATOM 717 O O . PHE A 1 94 ? -5.339 -2.496 -10.809 1.00 83.38 94 PHE A O 1
ATOM 724 N N . ASP A 1 95 ? -6.724 -3.509 -9.325 1.00 76.19 95 ASP A N 1
ATOM 725 C CA . ASP A 1 95 ? -5.671 -4.007 -8.455 1.00 76.19 95 ASP A CA 1
ATOM 726 C C . ASP A 1 95 ? -4.980 -5.247 -9.052 1.00 76.19 95 ASP A C 1
ATOM 728 O O . ASP A 1 95 ? -5.290 -5.700 -10.157 1.00 76.19 95 ASP A O 1
ATOM 732 N N . LYS A 1 96 ? -3.991 -5.790 -8.333 1.00 72.75 96 LYS A N 1
ATOM 733 C CA . LYS A 1 96 ? -3.187 -6.923 -8.809 1.00 72.75 96 LYS A CA 1
ATOM 734 C C . LYS A 1 96 ? -4.049 -8.118 -9.241 1.00 72.75 96 LYS A C 1
ATOM 736 O O . LYS A 1 96 ? -3.763 -8.707 -10.280 1.00 72.75 96 LYS A O 1
ATOM 741 N N . SER A 1 97 ? -5.039 -8.491 -8.436 1.00 76.44 97 SER A N 1
ATOM 742 C CA . SER A 1 97 ? -5.828 -9.707 -8.657 1.00 76.44 97 SER A CA 1
ATOM 743 C C . SER A 1 97 ? -6.804 -9.505 -9.810 1.00 76.44 97 SER A C 1
ATOM 745 O O . SER A 1 97 ? -6.970 -10.386 -10.653 1.00 76.44 97 SER A O 1
ATOM 747 N N . ASP A 1 98 ? -7.389 -8.312 -9.887 1.00 80.88 98 ASP A N 1
ATOM 748 C CA . ASP A 1 98 ? -8.361 -7.960 -10.917 1.00 80.88 98 ASP A CA 1
ATOM 749 C C . ASP A 1 98 ? -7.721 -7.871 -12.312 1.00 80.88 98 ASP A C 1
ATOM 751 O O . ASP A 1 98 ? -8.325 -8.283 -13.303 1.00 80.88 98 ASP A O 1
ATOM 755 N N . VAL A 1 99 ? -6.470 -7.402 -12.408 1.00 80.62 99 VAL A N 1
ATOM 756 C CA . VAL A 1 99 ? -5.704 -7.384 -13.668 1.00 80.62 99 VAL A CA 1
ATOM 757 C C . VAL A 1 99 ? -5.449 -8.796 -14.202 1.00 80.62 99 VAL A C 1
ATOM 759 O O . VAL A 1 99 ? -5.592 -9.037 -15.402 1.00 80.62 99 VAL A O 1
ATOM 762 N N . GLU A 1 100 ? -5.072 -9.730 -13.328 1.00 78.94 100 GLU A N 1
ATOM 763 C CA . GLU A 1 100 ? -4.839 -11.126 -13.714 1.00 78.94 100 GLU A CA 1
ATOM 764 C C . GLU A 1 100 ? -6.158 -11.803 -14.118 1.00 78.94 100 GLU A C 1
ATOM 766 O O . GLU A 1 100 ? -6.209 -12.513 -15.124 1.00 78.94 100 GLU A O 1
ATOM 771 N N . TYR A 1 101 ? -7.251 -11.518 -13.400 1.00 80.56 101 TYR A N 1
ATOM 772 C CA . TYR A 1 101 ? -8.587 -12.018 -13.737 1.00 80.56 101 TYR A CA 1
ATOM 773 C C . TYR A 1 101 ? -9.109 -11.477 -15.077 1.00 80.56 101 TYR A C 1
ATOM 775 O O . TYR A 1 101 ? -9.765 -12.201 -15.825 1.00 80.56 101 TYR A O 1
ATOM 783 N N . ALA A 1 102 ? -8.757 -10.238 -15.432 1.00 80.00 102 ALA A N 1
ATOM 784 C CA . ALA A 1 102 ? -9.040 -9.654 -16.744 1.00 80.00 102 ALA A CA 1
ATOM 785 C C . ALA A 1 102 ? -8.253 -10.317 -17.899 1.00 80.00 102 ALA A C 1
ATOM 787 O O . ALA A 1 102 ? -8.418 -9.932 -19.058 1.00 80.00 102 ALA A O 1
ATOM 788 N N . GLY A 1 103 ? -7.408 -11.315 -17.608 1.00 81.88 103 GLY A N 1
ATOM 789 C CA . GLY A 1 103 ? -6.654 -12.085 -18.597 1.00 81.88 103 GLY A CA 1
ATOM 790 C C . GLY A 1 103 ? -5.368 -11.404 -19.058 1.00 81.88 103 GLY A C 1
ATOM 791 O O . GLY A 1 103 ? -4.815 -11.770 -20.097 1.00 81.88 103 GLY A O 1
ATOM 792 N N . LEU A 1 104 ? -4.891 -10.407 -18.313 1.00 86.00 104 LEU A N 1
ATOM 793 C CA . LEU A 1 104 ? -3.673 -9.681 -18.639 1.00 86.00 104 LEU A CA 1
ATOM 794 C C . LEU A 1 104 ? -2.457 -10.306 -17.956 1.00 86.00 104 LEU A C 1
ATOM 796 O O . LEU A 1 104 ? -2.508 -10.721 -16.799 1.00 86.00 104 LEU A O 1
ATOM 800 N N . VAL A 1 105 ? -1.328 -10.335 -18.668 1.00 85.06 105 VAL A N 1
ATOM 801 C CA . VAL A 1 105 ? -0.071 -10.851 -18.116 1.00 85.06 105 VAL A CA 1
ATOM 802 C C . VAL A 1 105 ? 0.656 -9.728 -17.389 1.00 85.06 105 VAL A C 1
ATOM 804 O O . VAL A 1 105 ? 0.944 -8.676 -17.967 1.00 85.06 105 VAL A O 1
ATOM 807 N N . LYS A 1 106 ? 0.984 -9.974 -16.122 1.00 82.94 106 LYS A N 1
ATOM 808 C CA . LYS A 1 106 ? 1.729 -9.057 -15.263 1.00 82.94 106 LYS A CA 1
ATOM 809 C C . LYS A 1 106 ? 3.194 -9.486 -15.139 1.00 82.94 106 LYS A C 1
ATOM 811 O O . LYS A 1 106 ? 3.492 -10.648 -14.881 1.00 82.94 106 LYS A O 1
ATOM 816 N N . PHE A 1 107 ? 4.098 -8.519 -15.244 1.00 83.44 107 PHE A N 1
ATOM 817 C CA . PHE A 1 107 ? 5.521 -8.647 -14.948 1.00 83.44 107 PHE A CA 1
ATOM 818 C C . PHE A 1 107 ? 5.888 -7.786 -13.741 1.00 83.44 107 PHE A C 1
ATOM 820 O O . PHE A 1 107 ? 5.490 -6.626 -13.655 1.00 83.44 107 PHE A O 1
ATOM 827 N N . ASP A 1 108 ? 6.681 -8.349 -12.831 1.00 81.12 108 ASP A N 1
ATOM 828 C CA . ASP A 1 108 ? 7.197 -7.650 -11.657 1.00 81.12 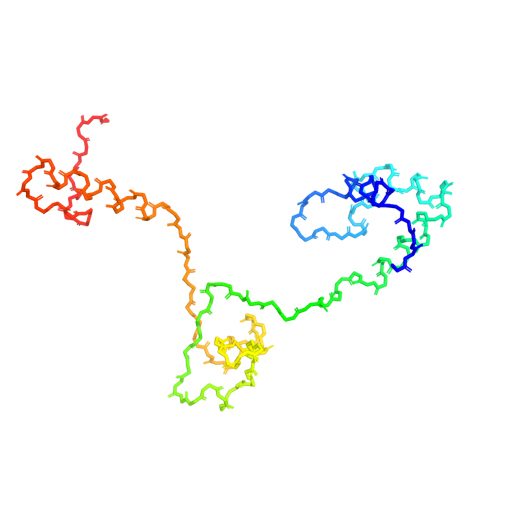108 ASP A CA 1
ATOM 829 C C . ASP A 1 108 ? 8.671 -7.276 -11.842 1.00 81.12 108 ASP A C 1
ATOM 831 O O . ASP A 1 108 ? 9.558 -8.129 -11.890 1.00 81.12 108 ASP A O 1
ATOM 835 N N . PHE A 1 109 ? 8.941 -5.977 -11.908 1.00 76.94 109 PHE A N 1
ATOM 836 C CA . PHE A 1 109 ? 10.269 -5.396 -11.808 1.00 76.94 109 PHE A CA 1
ATOM 837 C C . PHE A 1 109 ? 10.654 -5.257 -10.336 1.00 76.94 109 PHE A C 1
ATOM 839 O O . PHE A 1 109 ? 10.163 -4.392 -9.608 1.00 76.94 109 PHE A O 1
ATOM 846 N N . LEU A 1 110 ? 11.577 -6.110 -9.896 1.00 79.69 110 LEU A N 1
ATOM 847 C CA . LEU A 1 110 ? 12.149 -6.046 -8.557 1.00 79.69 110 LEU A CA 1
ATOM 848 C C . LEU A 1 110 ? 13.380 -5.132 -8.560 1.00 79.69 110 LEU A C 1
ATOM 850 O O . LEU A 1 110 ? 14.427 -5.472 -9.111 1.00 79.69 110 LEU A O 1
ATOM 854 N N . GLY A 1 111 ? 13.271 -3.976 -7.905 1.00 73.94 111 GLY A N 1
ATOM 855 C CA . GLY A 1 111 ? 14.365 -3.017 -7.716 1.00 73.94 111 GLY A CA 1
ATOM 856 C C . GLY A 1 111 ? 15.393 -3.468 -6.673 1.00 73.94 111 GLY A C 1
ATOM 857 O O . GLY A 1 111 ? 15.598 -2.797 -5.663 1.00 73.94 111 GLY A O 1
ATOM 858 N N . LEU A 1 112 ? 16.031 -4.621 -6.877 1.00 83.50 112 LEU A N 1
ATOM 859 C CA . LEU A 1 112 ? 17.029 -5.147 -5.947 1.00 83.50 112 LEU A CA 1
ATOM 860 C C . LEU A 1 112 ? 18.351 -4.390 -6.086 1.00 83.50 112 LEU A C 1
ATOM 862 O O . LEU A 1 112 ? 19.129 -4.627 -7.012 1.00 83.50 112 LEU A O 1
ATOM 866 N N . ARG A 1 113 ? 18.657 -3.548 -5.091 1.00 85.19 113 ARG A N 1
ATOM 867 C CA . ARG A 1 113 ? 19.945 -2.837 -4.976 1.00 85.19 113 ARG A CA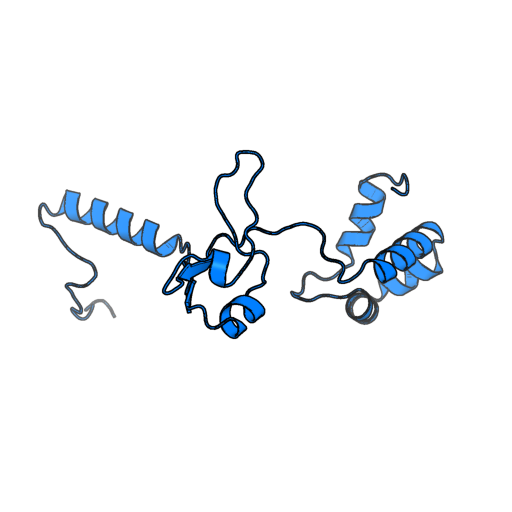 1
ATOM 868 C C . ARG A 1 113 ? 21.150 -3.780 -5.075 1.00 85.19 113 ARG A C 1
ATOM 870 O O . ARG A 1 113 ? 22.209 -3.377 -5.545 1.00 85.19 113 ARG A O 1
ATOM 877 N N . THR A 1 114 ? 20.985 -5.039 -4.676 1.00 88.44 114 THR A N 1
ATOM 878 C CA . THR A 1 114 ? 22.002 -6.088 -4.793 1.00 88.44 114 THR A CA 1
ATOM 879 C C . THR A 1 114 ? 22.534 -6.234 -6.220 1.00 88.44 114 THR A C 1
ATOM 881 O O . THR A 1 114 ? 23.746 -6.320 -6.395 1.00 88.44 114 THR A O 1
ATOM 884 N N . LEU A 1 115 ? 21.676 -6.193 -7.24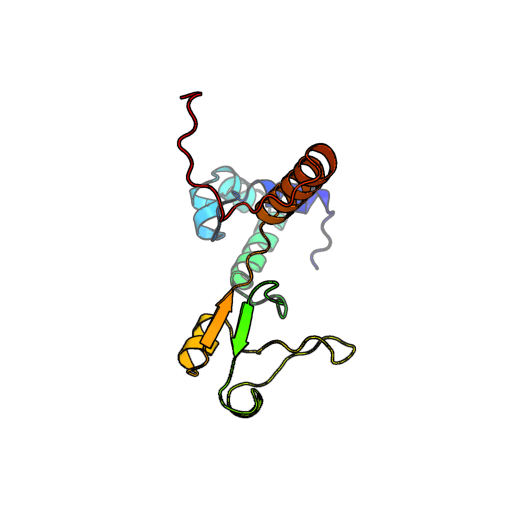8 1.00 85.62 115 LEU A N 1
ATOM 885 C CA . LEU A 1 115 ? 22.124 -6.299 -8.643 1.00 85.62 115 LEU A CA 1
ATOM 886 C C . LEU A 1 115 ? 22.935 -5.071 -9.073 1.00 85.62 115 LEU A C 1
ATOM 888 O O . LEU A 1 115 ? 23.942 -5.213 -9.762 1.00 85.62 115 LEU A O 1
ATOM 892 N N . THR A 1 116 ? 22.560 -3.879 -8.603 1.00 87.69 116 THR A N 1
ATOM 893 C CA . THR A 1 116 ? 23.342 -2.653 -8.818 1.00 87.69 116 THR A CA 1
ATOM 894 C C . THR A 1 116 ? 24.724 -2.749 -8.169 1.00 87.69 116 THR A C 1
ATOM 896 O O . THR A 1 116 ? 25.721 -2.400 -8.795 1.00 87.69 116 THR A O 1
ATOM 899 N N . ILE A 1 117 ? 24.799 -3.269 -6.939 1.00 90.56 117 ILE A N 1
ATOM 900 C CA . ILE A 1 117 ? 26.067 -3.466 -6.223 1.00 90.56 117 ILE A CA 1
ATOM 901 C C . ILE A 1 117 ? 26.956 -4.469 -6.964 1.00 90.56 117 ILE A C 1
ATOM 903 O O . ILE A 1 117 ? 28.142 -4.202 -7.153 1.00 90.56 117 ILE A O 1
ATOM 907 N N . ILE A 1 118 ? 26.392 -5.593 -7.419 1.00 88.44 118 ILE A N 1
ATOM 908 C CA . ILE A 1 118 ? 27.124 -6.583 -8.220 1.00 88.44 118 ILE A CA 1
ATOM 909 C C . ILE A 1 118 ? 27.656 -5.936 -9.500 1.00 88.44 118 ILE A C 1
ATOM 911 O O . ILE A 1 118 ? 28.826 -6.119 -9.825 1.00 88.44 118 ILE A O 1
ATOM 915 N N . ASN A 1 119 ? 26.841 -5.143 -10.198 1.00 87.81 119 ASN A N 1
ATOM 916 C CA . ASN A 1 119 ? 27.276 -4.453 -11.409 1.00 87.81 119 ASN A CA 1
ATOM 917 C C . ASN A 1 119 ? 28.460 -3.504 -11.143 1.00 87.81 119 ASN A C 1
ATOM 919 O O . ASN A 1 119 ? 29.460 -3.555 -11.854 1.00 87.81 119 ASN A O 1
ATOM 923 N N . TRP A 1 120 ? 28.412 -2.703 -10.076 1.00 89.38 120 TRP A N 1
ATOM 924 C CA . TRP A 1 120 ? 29.541 -1.842 -9.706 1.00 89.38 120 TRP A CA 1
ATOM 925 C C . TRP A 1 120 ? 30.793 -2.637 -9.335 1.00 89.38 120 TRP A C 1
ATOM 927 O O . TRP A 1 120 ? 31.900 -2.266 -9.729 1.00 89.38 120 TRP A O 1
ATOM 937 N N . ALA A 1 121 ? 30.634 -3.754 -8.623 1.00 88.50 121 ALA A N 1
ATOM 938 C CA . ALA A 1 121 ? 31.750 -4.636 -8.308 1.00 88.50 121 ALA A CA 1
ATOM 939 C C . ALA A 1 121 ? 32.396 -5.200 -9.588 1.00 88.50 121 ALA A C 1
ATOM 941 O O . ALA A 1 121 ? 33.621 -5.164 -9.719 1.00 88.50 121 ALA A O 1
ATOM 942 N N . LEU A 1 122 ? 31.588 -5.646 -10.558 1.00 87.75 122 LEU A N 1
ATOM 943 C CA . LEU A 1 122 ? 32.055 -6.115 -11.867 1.00 87.75 122 LEU A CA 1
ATOM 944 C C . LEU A 1 122 ? 32.829 -5.032 -12.622 1.00 87.75 122 LEU A C 1
ATOM 946 O O . LEU A 1 122 ? 33.934 -5.287 -13.100 1.00 87.75 122 LEU A O 1
ATOM 950 N N . GLU A 1 123 ? 32.288 -3.816 -12.692 1.00 88.56 123 GLU A N 1
ATOM 951 C CA . GLU A 1 123 ? 32.943 -2.684 -13.354 1.00 88.56 123 GLU A CA 1
ATOM 952 C C . GLU A 1 123 ? 34.309 -2.368 -12.731 1.00 88.56 123 GLU A C 1
ATOM 954 O O . GLU A 1 123 ? 35.287 -2.130 -13.445 1.00 88.56 123 GLU A O 1
ATOM 959 N N . MET A 1 124 ? 34.403 -2.393 -11.399 1.00 88.44 124 MET A N 1
ATOM 960 C CA . MET A 1 124 ? 35.659 -2.155 -10.686 1.00 88.44 124 MET A CA 1
ATOM 961 C C . MET A 1 124 ? 36.690 -3.262 -10.932 1.00 88.44 124 MET A C 1
ATOM 963 O O . MET A 1 124 ? 37.875 -2.965 -11.100 1.00 88.44 124 MET A O 1
ATOM 967 N N . ILE A 1 125 ? 36.260 -4.526 -10.968 1.00 86.56 125 ILE A N 1
ATOM 968 C CA . ILE A 1 125 ? 37.136 -5.675 -11.238 1.00 86.56 125 ILE A CA 1
ATOM 969 C C . ILE A 1 125 ? 37.656 -5.626 -12.678 1.00 86.56 125 ILE A C 1
ATOM 971 O O . ILE A 1 125 ? 38.863 -5.746 -12.896 1.00 86.56 125 ILE A O 1
ATOM 975 N N . ASN A 1 126 ? 36.778 -5.385 -13.653 1.00 87.06 126 ASN A N 1
ATOM 976 C CA . ASN A 1 126 ? 37.139 -5.352 -15.073 1.00 87.06 126 ASN A CA 1
ATOM 977 C C . ASN A 1 126 ? 38.109 -4.206 -15.390 1.00 87.06 126 ASN A C 1
ATOM 979 O O . ASN A 1 126 ? 39.077 -4.406 -16.123 1.00 87.06 126 ASN A O 1
ATOM 983 N N . LYS A 1 127 ? 37.941 -3.037 -14.750 1.00 87.12 127 LYS A N 1
ATOM 984 C CA . LYS A 1 127 ? 38.909 -1.927 -14.840 1.00 87.12 127 LYS A CA 1
ATOM 985 C C . LYS A 1 127 ? 40.308 -2.305 -14.344 1.00 87.12 127 LYS A C 1
ATOM 987 O O . LYS A 1 127 ? 41.286 -1.795 -14.876 1.00 87.12 127 LYS A O 1
ATOM 992 N N . ARG A 1 128 ? 40.417 -3.174 -13.331 1.00 83.19 128 ARG A N 1
ATOM 993 C CA . ARG A 1 128 ? 41.713 -3.621 -12.785 1.00 83.19 128 ARG A CA 1
ATOM 994 C C . ARG A 1 128 ? 42.351 -4.745 -13.600 1.00 83.19 128 ARG A C 1
ATOM 996 O O . ARG A 1 128 ? 43.572 -4.793 -13.681 1.00 83.19 128 ARG A O 1
ATOM 1003 N N . ARG A 1 129 ? 41.551 -5.653 -14.170 1.00 76.06 129 ARG A N 1
ATOM 1004 C CA . ARG A 1 129 ? 42.045 -6.806 -14.946 1.00 76.06 129 ARG A CA 1
ATOM 1005 C C . ARG A 1 129 ? 42.401 -6.479 -16.395 1.00 76.06 129 ARG A C 1
ATOM 1007 O O . ARG A 1 129 ? 43.191 -7.211 -16.974 1.00 76.06 129 ARG A O 1
ATOM 1014 N N . GLY A 1 130 ? 41.813 -5.435 -16.982 1.00 70.69 130 GLY A N 1
ATOM 1015 C CA . GLY A 1 130 ? 41.965 -5.143 -18.414 1.00 70.69 130 GLY A CA 1
ATOM 1016 C C . GLY A 1 130 ? 41.240 -6.138 -19.334 1.00 70.69 130 GLY A C 1
ATOM 1017 O O . GLY A 1 130 ? 41.397 -6.071 -20.547 1.00 70.69 130 GLY A O 1
ATOM 1018 N N . GLU A 1 131 ? 40.427 -7.035 -18.768 1.00 70.62 131 GLU A N 1
ATOM 1019 C CA . GLU A 1 131 ? 39.633 -8.047 -19.469 1.00 70.62 131 GLU A CA 1
ATOM 1020 C C . GLU A 1 131 ? 38.177 -7.993 -18.989 1.00 70.62 131 GLU A C 1
ATOM 1022 O O . GLU A 1 131 ? 37.914 -7.747 -17.808 1.00 70.62 131 GLU A O 1
ATOM 1027 N N . GLU A 1 132 ? 37.222 -8.253 -19.886 1.00 72.62 132 GLU A N 1
ATOM 1028 C CA . GLU A 1 132 ? 35.793 -8.247 -19.559 1.00 72.62 132 GLU A CA 1
ATOM 1029 C C . GLU A 1 132 ? 35.377 -9.568 -18.890 1.00 72.62 132 GLU A C 1
ATOM 1031 O O . GLU A 1 132 ? 35.180 -10.592 -19.546 1.00 72.62 132 GLU A O 1
ATOM 1036 N N . TRP A 1 133 ? 35.212 -9.557 -17.567 1.00 71.31 133 TRP A N 1
ATOM 1037 C CA . TRP A 1 133 ? 34.600 -10.656 -16.826 1.00 71.31 133 TRP A CA 1
ATOM 1038 C C . TRP A 1 133 ? 33.092 -10.435 -16.666 1.00 71.31 133 TRP A C 1
ATOM 1040 O O . TRP A 1 133 ? 32.647 -9.358 -16.261 1.00 71.31 133 TRP A O 1
ATOM 1050 N N . ARG A 1 134 ? 32.298 -11.474 -16.955 1.00 72.25 134 ARG A N 1
ATOM 1051 C CA . ARG A 1 134 ? 30.837 -11.472 -16.782 1.00 72.25 134 ARG A CA 1
ATOM 1052 C C . ARG A 1 134 ? 30.436 -12.437 -15.672 1.00 72.25 134 ARG A C 1
ATOM 1054 O O . ARG A 1 134 ? 30.860 -13.590 -15.693 1.00 72.25 134 ARG A O 1
ATOM 1061 N N . ALA A 1 135 ? 29.554 -12.024 -14.763 1.00 65.19 135 ALA A N 1
ATOM 1062 C CA . ALA A 1 135 ? 29.100 -12.871 -13.651 1.00 65.19 135 ALA A CA 1
ATOM 1063 C C . ALA A 1 135 ? 28.530 -14.235 -14.104 1.00 65.19 135 ALA A C 1
ATOM 1065 O O . ALA A 1 135 ? 28.741 -15.242 -13.439 1.00 65.19 135 ALA A O 1
ATOM 1066 N N . ALA A 1 136 ? 27.880 -14.299 -15.272 1.00 67.06 136 ALA A N 1
ATOM 1067 C CA . ALA A 1 136 ? 27.331 -15.539 -15.834 1.00 67.06 136 ALA A CA 1
ATOM 1068 C C . ALA A 1 136 ? 28.381 -16.484 -16.464 1.00 67.06 136 ALA A C 1
ATOM 1070 O O . ALA A 1 136 ? 28.053 -17.608 -16.831 1.00 67.06 136 ALA A O 1
ATOM 1071 N N . SER A 1 137 ? 29.636 -16.042 -16.620 1.00 62.66 137 SER A N 1
ATOM 1072 C CA . SER A 1 137 ? 30.678 -16.754 -17.382 1.00 62.66 137 SER A CA 1
ATOM 1073 C C . SER A 1 137 ? 31.568 -17.687 -16.549 1.00 62.66 137 SER A C 1
ATOM 1075 O O . SER A 1 137 ? 32.483 -18.301 -17.093 1.00 62.66 137 SER A O 1
ATOM 1077 N N . GLY A 1 138 ? 31.321 -17.835 -15.242 1.00 54.06 138 GLY A N 1
ATOM 1078 C CA . GLY A 1 138 ? 32.207 -18.614 -14.379 1.00 54.06 138 GLY A CA 1
ATOM 1079 C C . GLY A 1 138 ? 31.527 -19.259 -13.181 1.00 54.06 138 GLY A C 1
ATOM 1080 O O . GLY A 1 138 ? 31.698 -18.789 -12.064 1.00 54.06 138 GLY A O 1
ATOM 1081 N N . TYR A 1 139 ? 30.879 -20.409 -13.382 1.00 52.81 139 TYR A N 1
ATOM 1082 C CA . TYR A 1 139 ? 30.815 -21.418 -12.320 1.00 52.81 139 TYR A CA 1
ATOM 1083 C C . TYR A 1 139 ? 32.171 -22.134 -12.278 1.00 52.81 139 TYR A C 1
ATOM 1085 O O . TYR A 1 139 ? 32.345 -23.229 -12.810 1.00 52.81 139 TYR A O 1
ATOM 1093 N N . ARG A 1 140 ? 33.189 -21.469 -11.731 1.00 58.41 140 ARG A N 1
ATOM 1094 C CA . ARG A 1 140 ? 34.456 -22.116 -11.384 1.00 58.41 140 ARG A CA 1
ATOM 1095 C C . ARG A 1 140 ? 34.431 -22.246 -9.867 1.00 58.41 140 ARG A C 1
ATOM 1097 O O . ARG A 1 140 ? 34.302 -21.227 -9.199 1.00 58.41 140 ARG A O 1
ATOM 1104 N N . ARG A 1 141 ? 34.448 -23.487 -9.356 1.00 55.34 141 ARG A N 1
ATOM 1105 C CA . ARG A 1 141 ? 34.461 -23.775 -7.911 1.00 55.34 141 ARG A CA 1
ATOM 1106 C C . ARG A 1 141 ? 35.459 -22.848 -7.231 1.00 55.34 141 ARG A C 1
ATOM 1108 O O . ARG A 1 141 ? 36.623 -22.828 -7.629 1.00 55.34 141 ARG A O 1
ATOM 1115 N N . ASP A 1 142 ? 34.973 -22.096 -6.255 1.00 62.00 142 ASP A N 1
ATOM 1116 C CA . ASP A 1 142 ? 35.817 -21.333 -5.353 1.00 62.00 142 ASP A CA 1
ATOM 1117 C C . ASP A 1 142 ? 36.685 -22.333 -4.567 1.00 62.00 142 ASP A C 1
ATOM 1119 O O . ASP A 1 142 ? 36.125 -23.220 -3.920 1.00 62.00 142 ASP A O 1
ATOM 1123 N N . PRO A 1 143 ? 38.024 -22.286 -4.670 1.00 55.34 143 PRO A N 1
ATOM 1124 C CA . PRO A 1 143 ? 38.896 -23.146 -3.883 1.00 55.34 143 PRO A CA 1
ATOM 1125 C C . PRO A 1 143 ? 39.108 -22.621 -2.452 1.00 55.34 143 PRO A C 1
ATOM 1127 O O . PRO A 1 143 ? 39.841 -23.249 -1.695 1.00 55.34 143 PRO A O 1
ATOM 1130 N N . ALA A 1 144 ? 38.507 -21.485 -2.077 1.00 60.59 144 ALA A N 1
ATOM 1131 C CA . ALA A 1 144 ? 38.601 -20.898 -0.740 1.00 60.59 144 ALA A CA 1
ATOM 1132 C C . ALA A 1 144 ? 37.480 -21.343 0.228 1.00 60.59 144 ALA A C 1
ATOM 1134 O O . ALA A 1 144 ? 37.228 -20.659 1.222 1.00 60.59 144 ALA A O 1
ATOM 1135 N N . GLY A 1 145 ? 36.829 -22.482 -0.042 1.00 42.84 145 GLY A N 1
ATOM 1136 C CA . GLY A 1 145 ? 35.851 -23.132 0.839 1.00 42.84 145 GLY A CA 1
ATOM 1137 C C . GLY A 1 145 ? 36.103 -24.624 0.973 1.00 42.84 145 GLY A C 1
ATOM 1138 O O . GLY A 1 145 ? 36.089 -25.305 -0.077 1.00 42.84 145 GLY A O 1
#

Sequence (145 aa):
MLGHPYGFVDRISKLIPPDPGMTLAKAFEAEPQLPEIYEADEEVKALIDMARKLEGVTRNAGKHAGGVVIAPTKITDFAPLYCDEEGKHPVTQFDKSDVEYAGLVKFDFLGLRTLTIINWALEMINKRRGEEWRAASGYRRDPAG

Radius of gyration: 25.01 Å; chains: 1; bounding box: 57×43×59 Å

Foldseek 3Di:
DLPDDPVVVVVLVVLQDPDDPGDPVVSVVVRVVLVVCCVVDPSSVVVVVVVNVCPPPDDDPDDPPWKDKDDPDDVVVQFDWDAPPVRPDTDGPDDPVSSVVSVIDMDGHDPDVVVVVVVVVQVVVCVVVVDRDDPVPDPDDDPPD